Protein AF-A0A2G5IPZ1-F1 (afdb_monomer)

Nearest PDB structures (foldseek):
  2ff4-assembly1_A  TM=9.323E-01  e=6.227E-03  Mycobacterium tuberculosis H37Rv
  8hvr-assembly1_J  TM=9.271E-01  e=1.672E-02  Streptomyces coelicolor A3(2)
  3okq-assembly1_A-2  TM=7.400E-01  e=5.498E+00  Saccharomyces cerevisiae

Sequence (59 aa):
MLALCHTGRPTDALAAYEGARQRLAEAMGADPGPALQSLHERILRQDPTLLPLPAMPVP

Mean predicted aligned error: 9.61 Å

Solvent-accessible surface area (backbone atoms only — not comparable to full-atom values): 3569 Å² total; per-residue (Å²): 88,70,74,36,41,60,71,75,38,58,68,60,26,51,53,54,45,53,55,50,36,51,51,36,35,74,74,68,73,37,76,65,55,69,72,56,49,54,50,50,53,37,57,76,67,64,39,71,85,62,42,77,68,78,77,73,81,79,13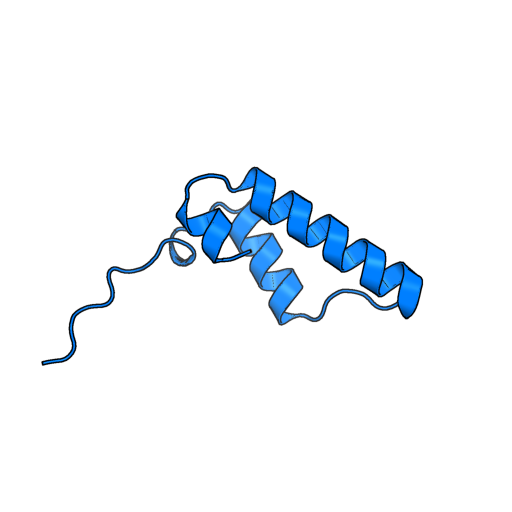0

Secondary structure (DSSP, 8-state):
-HHHHTTT-HHHHHHHHHHHHHHHHHHHS-PPPHHHHHHHHHHHTT-GGGS--------

Foldseek 3Di:
DLVCLQVVNLVVVLVVLVVVQVVCCVPPVDGDDPVSVVVNVCSVVNPCVSHDPPPDPDD

Radius of gyration: 13.53 Å; Cα contacts (8 Å, |Δi|>4): 39; chains: 1; bounding box: 37×28×28 Å

pLDDT: mean 71.74, std 11.14, range [50.72, 85.88]

Structure (mmCIF, N/CA/C/O backbone):
data_AF-A0A2G5IPZ1-F1
#
_entry.id   AF-A0A2G5IPZ1-F1
#
loop_
_atom_site.group_PDB
_atom_site.id
_atom_site.type_symbol
_atom_site.label_atom_id
_atom_site.label_alt_id
_atom_site.label_comp_id
_atom_site.label_asym_id
_atom_site.label_entity_id
_atom_site.label_seq_id
_atom_site.pdbx_PDB_ins_code
_atom_site.Cartn_x
_atom_site.Cartn_y
_atom_site.Cartn_z
_atom_site.occupancy
_atom_site.B_iso_or_equiv
_atom_site.auth_seq_id
_atom_site.auth_comp_id
_atom_site.auth_asym_id
_atom_site.auth_atom_id
_atom_site.pdbx_PDB_model_num
ATOM 1 N N . MET A 1 1 ? 0.560 -4.198 2.965 1.00 57.16 1 MET A N 1
ATOM 2 C CA . MET A 1 1 ? -0.336 -3.067 2.625 1.00 57.16 1 MET A CA 1
ATOM 3 C C . MET A 1 1 ? -1.665 -3.157 3.354 1.00 57.16 1 MET A C 1
ATOM 5 O O . MET A 1 1 ? -1.867 -2.352 4.245 1.00 57.16 1 MET A O 1
ATOM 9 N N . LEU A 1 2 ? -2.523 -4.149 3.076 1.00 55.62 2 LEU A N 1
ATOM 10 C CA . LEU A 1 2 ? -3.837 -4.281 3.739 1.00 55.62 2 LEU A CA 1
ATOM 11 C C . LEU A 1 2 ? -3.751 -4.371 5.275 1.00 55.62 2 LEU A C 1
ATOM 13 O O . LEU A 1 2 ? -4.470 -3.663 5.970 1.00 55.62 2 LEU A O 1
ATOM 17 N N . ALA A 1 3 ? -2.785 -5.130 5.804 1.00 53.53 3 ALA A N 1
ATOM 18 C CA . ALA A 1 3 ? -2.539 -5.219 7.247 1.00 53.53 3 ALA A CA 1
ATOM 19 C C . ALA A 1 3 ? -2.107 -3.886 7.904 1.00 53.53 3 ALA A C 1
ATOM 21 O O . ALA A 1 3 ? -2.327 -3.708 9.094 1.00 53.53 3 ALA A O 1
ATOM 22 N N . LEU A 1 4 ? -1.527 -2.943 7.142 1.00 56.28 4 LEU A N 1
ATOM 23 C CA . LEU A 1 4 ? -1.109 -1.617 7.635 1.00 56.28 4 LEU A CA 1
ATOM 24 C C . LEU A 1 4 ? -2.240 -0.581 7.537 1.00 56.28 4 LEU A C 1
ATOM 26 O O . LEU A 1 4 ? -2.370 0.286 8.397 1.00 56.28 4 LEU A O 1
ATOM 30 N N . CYS A 1 5 ? -3.110 -0.701 6.529 1.00 52.75 5 CYS A N 1
ATOM 31 C CA . CYS A 1 5 ? -4.359 0.061 6.493 1.00 52.75 5 CYS A CA 1
ATOM 32 C C . CYS A 1 5 ? -5.278 -0.303 7.667 1.00 52.75 5 CYS A C 1
ATOM 34 O O . CYS A 1 5 ? -5.932 0.576 8.218 1.00 52.75 5 CYS A O 1
ATOM 36 N N . HIS A 1 6 ? -5.289 -1.570 8.089 1.00 56.72 6 HIS A N 1
ATOM 37 C CA . HIS A 1 6 ? -6.074 -2.029 9.239 1.00 56.72 6 HIS A CA 1
ATOM 38 C C . HIS A 1 6 ? -5.582 -1.512 10.596 1.00 56.72 6 HIS A C 1
ATOM 40 O O . HIS A 1 6 ? -6.385 -1.408 11.518 1.00 56.72 6 HIS A O 1
ATOM 46 N N . THR A 1 7 ? -4.302 -1.162 10.744 1.00 57.78 7 THR A N 1
ATOM 47 C CA . THR A 1 7 ? -3.749 -0.656 12.014 1.00 57.78 7 THR A CA 1
ATOM 48 C C . THR A 1 7 ? -3.854 0.865 12.165 1.00 57.78 7 THR A C 1
ATOM 50 O O . THR A 1 7 ? -3.314 1.425 13.116 1.00 57.78 7 THR A O 1
ATOM 53 N N . GLY A 1 8 ? -4.558 1.554 11.254 1.00 57.75 8 GLY A N 1
ATOM 54 C CA . GLY A 1 8 ? -4.784 3.001 11.334 1.00 57.75 8 GLY A CA 1
ATOM 55 C C . GLY A 1 8 ? -3.602 3.856 10.865 1.00 57.75 8 GLY A C 1
ATOM 56 O O . GLY A 1 8 ? -3.561 5.049 11.158 1.00 57.75 8 GLY A O 1
ATOM 57 N N . ARG A 1 9 ? -2.642 3.278 10.125 1.00 63.50 9 ARG A N 1
ATOM 58 C CA . ARG A 1 9 ? -1.478 3.996 9.572 1.00 63.50 9 ARG A CA 1
ATOM 59 C C . ARG A 1 9 ? -1.502 4.007 8.036 1.00 63.50 9 ARG A C 1
ATOM 61 O O . ARG A 1 9 ? -0.687 3.335 7.403 1.00 63.50 9 ARG A O 1
ATOM 68 N N . PRO A 1 10 ? -2.412 4.776 7.404 1.00 65.56 10 PRO A N 1
ATOM 69 C CA . PRO A 1 10 ? -2.511 4.850 5.941 1.00 65.56 10 PRO A CA 1
ATOM 70 C C . PRO A 1 10 ? -1.199 5.309 5.282 1.00 65.56 10 PRO A C 1
ATOM 72 O O . PRO A 1 10 ? -0.862 4.849 4.193 1.00 65.56 10 PRO A O 1
ATOM 75 N N . THR A 1 11 ? -0.409 6.134 5.970 1.00 67.62 11 THR A N 1
ATOM 76 C CA . THR A 1 11 ? 0.891 6.635 5.504 1.00 67.62 11 THR A CA 1
ATOM 77 C C . THR A 1 11 ? 1.927 5.523 5.301 1.00 67.62 11 THR A C 1
ATOM 79 O O . THR A 1 11 ? 2.656 5.540 4.312 1.00 67.62 11 THR A O 1
ATOM 82 N N . ASP A 1 12 ? 1.949 4.503 6.167 1.00 69.12 12 ASP A N 1
ATOM 83 C CA . ASP A 1 12 ? 2.863 3.358 6.021 1.00 69.12 12 ASP A CA 1
ATOM 84 C C . ASP A 1 12 ? 2.462 2.467 4.834 1.00 69.12 12 ASP A C 1
ATOM 86 O O . ASP A 1 12 ? 3.308 1.864 4.171 1.00 69.12 12 ASP A O 1
ATOM 90 N N . ALA A 1 13 ? 1.161 2.380 4.539 1.00 72.19 13 ALA A N 1
ATOM 91 C CA . ALA A 1 13 ? 0.665 1.624 3.396 1.00 72.19 13 ALA A CA 1
ATOM 92 C C . ALA A 1 13 ? 1.045 2.287 2.060 1.00 72.19 13 ALA A C 1
ATOM 94 O O . ALA A 1 13 ? 1.368 1.576 1.105 1.00 72.19 13 ALA A O 1
ATOM 95 N N . LEU A 1 14 ? 1.065 3.624 2.015 1.00 75.88 14 LEU A N 1
ATOM 96 C CA . LEU A 1 14 ? 1.553 4.397 0.869 1.00 75.88 14 LEU A CA 1
ATOM 97 C C . LEU A 1 14 ? 3.067 4.231 0.679 1.00 75.88 14 LEU A C 1
ATOM 99 O O . LEU A 1 14 ? 3.499 3.927 -0.430 1.00 75.88 14 LEU A O 1
ATOM 103 N N . ALA A 1 15 ? 3.859 4.310 1.754 1.00 79.81 15 ALA A N 1
ATOM 104 C CA . ALA A 1 15 ? 5.310 4.106 1.687 1.00 79.81 15 ALA A CA 1
ATOM 105 C C . ALA A 1 15 ? 5.680 2.697 1.181 1.00 79.81 15 ALA A C 1
ATOM 107 O O . ALA A 1 15 ? 6.576 2.528 0.353 1.00 79.81 15 ALA A O 1
ATOM 108 N N . ALA A 1 16 ? 4.941 1.668 1.612 1.00 80.44 16 ALA A N 1
ATOM 109 C CA . ALA A 1 16 ? 5.109 0.313 1.092 1.00 80.44 16 ALA A CA 1
ATOM 110 C C . ALA A 1 16 ? 4.765 0.203 -0.409 1.00 80.44 16 ALA A C 1
ATOM 112 O O . ALA A 1 16 ? 5.331 -0.642 -1.106 1.00 80.44 16 ALA A O 1
ATOM 113 N N . TYR A 1 17 ? 3.841 1.031 -0.909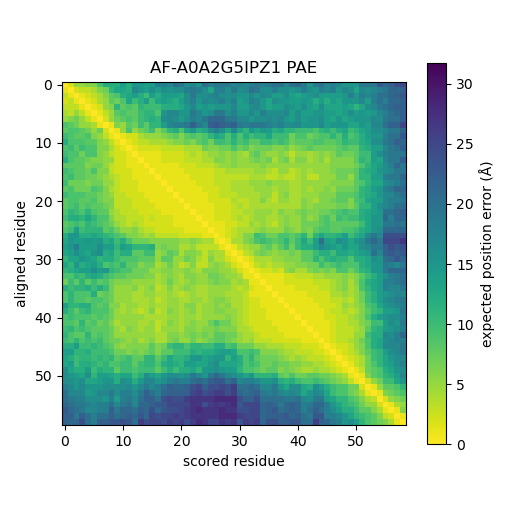 1.00 81.19 17 TYR A N 1
ATOM 114 C CA . TYR A 1 17 ? 3.448 1.057 -2.322 1.00 81.19 17 TYR A CA 1
ATOM 115 C C . TYR A 1 17 ? 4.489 1.721 -3.190 1.00 81.19 17 TYR A C 1
ATOM 117 O O . TYR A 1 17 ? 4.867 1.154 -4.213 1.00 81.19 17 TYR A O 1
ATOM 125 N N . GLU A 1 18 ? 5.008 2.859 -2.752 1.00 82.38 18 GLU A N 1
ATOM 126 C CA . GLU A 1 18 ? 6.111 3.517 -3.439 1.00 82.38 18 GLU A CA 1
ATOM 127 C C . GLU A 1 18 ? 7.347 2.618 -3.496 1.0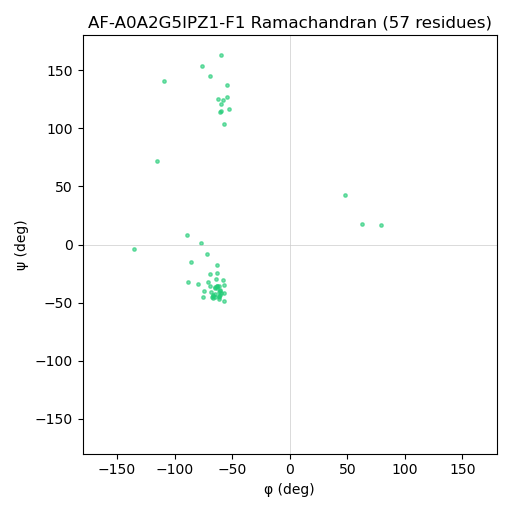0 82.38 18 GLU A C 1
ATOM 129 O O . GLU A 1 18 ? 7.919 2.445 -4.570 1.00 82.38 18 GLU A O 1
ATOM 134 N N . GLY A 1 19 ? 7.696 1.943 -2.396 1.00 84.38 19 GLY A N 1
ATOM 135 C CA . GLY A 1 19 ? 8.810 0.993 -2.388 1.00 84.38 19 GLY A CA 1
ATOM 136 C C . GLY A 1 19 ? 8.608 -0.186 -3.348 1.00 84.38 19 GLY A C 1
ATOM 137 O O . GLY A 1 19 ? 9.537 -0.586 -4.050 1.00 84.38 19 GLY A O 1
ATOM 138 N N . ALA A 1 20 ? 7.394 -0.738 -3.423 1.00 81.88 20 ALA A N 1
ATOM 139 C CA . ALA A 1 20 ? 7.079 -1.809 -4.368 1.00 81.88 20 ALA A CA 1
ATOM 140 C C . ALA A 1 20 ? 7.134 -1.322 -5.824 1.00 81.88 20 ALA A C 1
ATOM 142 O O . ALA A 1 20 ? 7.750 -1.982 -6.660 1.00 81.88 20 ALA A O 1
ATOM 143 N N . ARG A 1 21 ? 6.539 -0.157 -6.114 1.00 82.94 21 ARG A N 1
ATOM 144 C CA . ARG A 1 21 ? 6.561 0.481 -7.435 1.00 82.94 21 ARG A CA 1
ATOM 145 C C . ARG A 1 2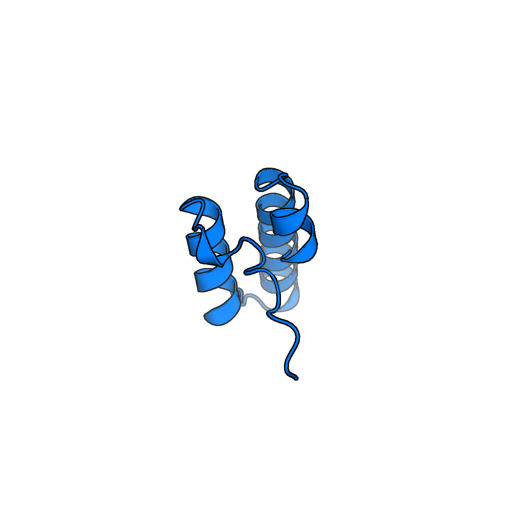1 ? 7.990 0.730 -7.903 1.00 82.94 21 ARG A C 1
ATOM 147 O O . ARG A 1 21 ? 8.319 0.365 -9.024 1.00 82.94 21 ARG A O 1
ATOM 154 N N . GLN A 1 22 ? 8.830 1.305 -7.046 1.00 85.38 22 GLN A N 1
ATOM 155 C CA . GLN A 1 22 ? 10.211 1.627 -7.389 1.00 85.38 22 GLN A CA 1
ATOM 156 C C . GLN A 1 22 ? 11.006 0.367 -7.739 1.00 85.38 22 GLN A C 1
ATOM 158 O O . GLN A 1 22 ? 11.664 0.321 -8.770 1.00 85.38 22 GLN A O 1
ATOM 163 N N . ARG A 1 23 ? 10.870 -0.703 -6.947 1.00 85.88 23 ARG A N 1
ATOM 164 C CA . ARG A 1 23 ? 11.545 -1.981 -7.222 1.00 85.88 23 ARG A CA 1
ATOM 165 C C . ARG A 1 23 ? 11.069 -2.646 -8.514 1.00 85.88 23 ARG A C 1
ATOM 167 O O . ARG A 1 23 ? 11.870 -3.260 -9.208 1.00 85.88 23 ARG A O 1
ATOM 174 N N . LEU A 1 24 ? 9.778 -2.550 -8.825 1.00 83.62 24 LEU A N 1
ATOM 175 C CA . LEU A 1 24 ? 9.200 -3.047 -10.079 1.00 83.62 24 LEU A CA 1
ATOM 176 C C . LEU A 1 24 ? 9.710 -2.258 -11.292 1.00 83.62 24 LEU A C 1
ATOM 178 O O . LEU A 1 24 ? 10.109 -2.858 -12.292 1.00 83.62 24 LEU A O 1
ATOM 182 N N . ALA A 1 25 ? 9.767 -0.933 -11.167 1.00 85.81 25 ALA A N 1
ATOM 183 C CA . ALA A 1 25 ? 10.312 -0.051 -12.188 1.00 85.81 25 ALA A CA 1
ATOM 184 C C . ALA A 1 25 ? 11.814 -0.295 -12.405 1.00 85.81 25 ALA A C 1
ATOM 186 O O . ALA A 1 25 ? 12.261 -0.386 -13.542 1.00 85.81 25 ALA A O 1
ATOM 187 N N . GLU A 1 26 ? 12.588 -0.476 -11.336 1.00 85.44 26 GLU A N 1
ATOM 188 C CA . GLU A 1 26 ? 14.023 -0.768 -11.419 1.00 85.44 26 GLU A CA 1
ATOM 189 C C . GLU A 1 26 ? 14.310 -2.156 -12.000 1.00 85.44 26 GLU A C 1
ATOM 191 O O . GLU A 1 26 ? 15.228 -2.310 -12.801 1.00 85.44 26 GLU A O 1
ATOM 196 N N . ALA A 1 27 ? 13.534 -3.173 -11.617 1.00 83.94 27 ALA A N 1
ATOM 197 C CA . ALA A 1 27 ? 13.783 -4.546 -12.048 1.00 83.94 27 ALA A CA 1
ATOM 198 C C . ALA A 1 27 ? 13.281 -4.838 -13.468 1.00 83.94 27 ALA A C 1
ATOM 200 O O . ALA A 1 27 ? 13.871 -5.662 -14.163 1.00 83.94 27 ALA A O 1
ATOM 201 N N . MET A 1 28 ? 12.170 -4.222 -13.885 1.00 83.00 28 MET A N 1
ATOM 202 C CA . MET A 1 28 ? 11.477 -4.588 -15.127 1.00 83.00 28 MET A CA 1
ATOM 203 C C . MET A 1 28 ? 11.053 -3.392 -15.986 1.00 83.00 28 MET A C 1
ATOM 205 O O . MET A 1 28 ? 10.502 -3.602 -17.064 1.00 83.00 28 MET A O 1
ATOM 209 N N . GLY A 1 29 ? 11.253 -2.149 -15.532 1.00 81.62 29 GLY A N 1
ATOM 210 C CA . GLY A 1 29 ? 10.712 -0.962 -16.207 1.00 81.62 29 GLY A CA 1
ATOM 211 C C . GLY A 1 29 ? 9.181 -0.936 -16.247 1.00 81.62 29 GLY A C 1
ATOM 212 O O . GLY A 1 29 ? 8.603 -0.236 -17.072 1.00 81.62 29 GLY A O 1
ATOM 213 N N . ALA A 1 30 ? 8.530 -1.737 -15.399 1.00 77.06 30 ALA A N 1
ATOM 214 C CA . ALA A 1 30 ? 7.094 -1.960 -15.417 1.00 77.06 30 ALA A CA 1
ATOM 215 C C . ALA A 1 30 ? 6.430 -1.294 -14.213 1.00 77.06 30 ALA A C 1
ATOM 217 O O . ALA A 1 30 ? 6.938 -1.354 -13.091 1.00 77.06 30 ALA A O 1
ATOM 218 N N . ASP A 1 31 ? 5.263 -0.704 -14.440 1.00 72.25 31 ASP A N 1
ATOM 219 C CA . ASP A 1 31 ? 4.442 -0.177 -13.362 1.00 72.25 31 ASP A CA 1
ATOM 220 C C . ASP A 1 31 ? 3.712 -1.299 -12.603 1.00 72.25 31 ASP A C 1
ATOM 222 O O . ASP A 1 31 ? 3.427 -2.369 -13.157 1.00 72.25 31 ASP A O 1
ATOM 226 N N . PRO A 1 32 ? 3.369 -1.071 -11.322 1.00 76.38 32 PRO A N 1
ATOM 227 C CA . PRO A 1 32 ? 2.511 -1.974 -10.570 1.00 76.38 32 PRO A CA 1
ATOM 228 C C . PRO A 1 32 ? 1.186 -2.210 -11.309 1.00 76.38 32 PRO A C 1
ATOM 230 O O . PRO A 1 32 ? 0.578 -1.277 -11.834 1.00 76.38 32 PRO A O 1
ATOM 233 N N . GLY A 1 33 ? 0.735 -3.468 -11.335 1.00 79.38 33 GLY A N 1
ATOM 234 C CA . GLY A 1 33 ? -0.473 -3.873 -12.057 1.00 79.38 33 GLY A CA 1
ATOM 235 C C . GLY A 1 33 ? -1.750 -3.156 -11.583 1.00 79.38 33 GLY A C 1
ATOM 236 O O . GLY A 1 33 ? -1.791 -2.626 -10.468 1.00 79.38 33 GLY A O 1
ATOM 237 N N . PRO A 1 34 ? -2.829 -3.185 -12.389 1.00 76.75 34 PRO A N 1
ATOM 238 C CA . PRO A 1 34 ? -4.033 -2.372 -12.176 1.00 76.75 34 PRO A CA 1
ATOM 239 C C . PRO A 1 34 ? -4.684 -2.593 -10.805 1.00 76.75 34 PRO A C 1
ATOM 241 O O . PRO A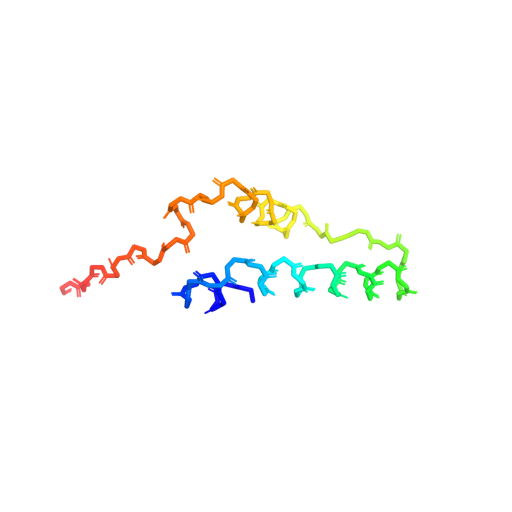 1 34 ? -5.133 -1.644 -10.171 1.00 76.75 34 PRO A O 1
ATOM 244 N N . ALA A 1 35 ? -4.651 -3.822 -10.281 1.00 74.44 35 ALA A N 1
ATOM 245 C CA . ALA A 1 35 ? -5.158 -4.125 -8.944 1.00 74.44 35 ALA A CA 1
ATOM 246 C C . ALA A 1 35 ? -4.390 -3.394 -7.820 1.00 74.44 35 ALA A C 1
ATOM 248 O O . ALA A 1 35 ? -4.995 -2.971 -6.834 1.00 74.44 35 ALA A O 1
ATOM 249 N N . LEU A 1 36 ? -3.070 -3.219 -7.963 1.00 78.25 36 LEU A N 1
ATOM 250 C CA . LEU A 1 36 ? -2.246 -2.496 -6.990 1.00 78.25 36 LEU A CA 1
ATOM 251 C C . LEU A 1 36 ? -2.486 -0.982 -7.088 1.00 78.25 36 LEU A C 1
ATOM 253 O O . LEU A 1 36 ? -2.576 -0.316 -6.059 1.00 78.25 36 LEU A O 1
ATOM 257 N N . GLN A 1 37 ? -2.619 -0.452 -8.308 1.00 81.50 37 GLN A N 1
ATOM 258 C CA . GLN A 1 37 ? -2.936 0.963 -8.535 1.00 81.50 37 GLN A CA 1
ATOM 259 C C . GLN A 1 37 ? -4.296 1.328 -7.933 1.00 81.50 37 GLN A C 1
ATOM 261 O O . GLN A 1 37 ? -4.393 2.292 -7.175 1.00 81.50 37 GLN A O 1
ATOM 266 N N . SER A 1 38 ? -5.327 0.509 -8.170 1.00 81.75 38 SER A N 1
ATOM 267 C CA . SER A 1 38 ? -6.647 0.714 -7.563 1.00 81.75 38 SER A CA 1
ATOM 268 C C . SER A 1 38 ? -6.605 0.637 -6.036 1.00 81.75 38 SER A C 1
ATOM 270 O O . SER A 1 38 ? -7.314 1.384 -5.365 1.00 81.75 38 SER A O 1
ATOM 272 N N . LEU A 1 39 ? -5.768 -0.231 -5.457 1.00 79.94 39 LEU A N 1
ATOM 273 C CA . LEU A 1 39 ? -5.570 -0.273 -4.007 1.00 79.94 39 LEU A CA 1
ATOM 274 C C . LEU A 1 39 ? -4.935 1.029 -3.491 1.00 79.94 39 LEU A C 1
ATOM 276 O O . LEU A 1 39 ? -5.416 1.578 -2.506 1.00 79.94 39 LEU A O 1
ATOM 280 N N . HIS A 1 40 ? -3.905 1.552 -4.162 1.00 79.44 40 HIS A N 1
ATOM 281 C CA . HIS A 1 40 ? -3.264 2.820 -3.799 1.00 79.44 40 HIS A CA 1
ATOM 282 C C . HIS A 1 40 ? -4.232 4.007 -3.868 1.00 79.44 40 HIS A C 1
ATOM 284 O O . HIS A 1 40 ? -4.303 4.796 -2.927 1.00 79.44 40 HIS A O 1
ATOM 290 N N . GLU A 1 41 ? -5.037 4.098 -4.929 1.00 83.00 41 GLU 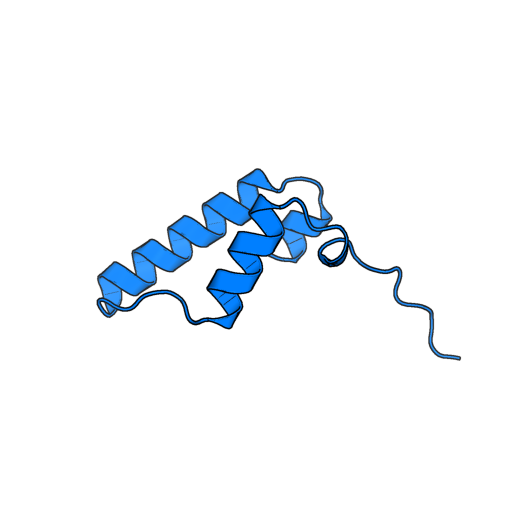A N 1
ATOM 291 C CA . GLU A 1 41 ? -6.069 5.132 -5.045 1.00 83.00 41 GLU A CA 1
ATOM 292 C C . GLU A 1 41 ? -7.098 5.061 -3.913 1.00 83.00 41 GLU A C 1
ATOM 294 O O . GLU A 1 41 ? -7.490 6.088 -3.360 1.00 83.00 41 GLU A O 1
ATOM 299 N N . ARG A 1 42 ? -7.531 3.854 -3.537 1.00 81.00 42 ARG A N 1
ATOM 300 C CA . ARG A 1 42 ? -8.461 3.662 -2.415 1.00 81.00 42 ARG A CA 1
ATOM 301 C C . ARG A 1 42 ? -7.829 4.089 -1.090 1.00 81.00 42 ARG A C 1
ATOM 303 O O . ARG A 1 42 ? -8.511 4.687 -0.262 1.00 81.00 42 ARG A O 1
ATOM 310 N N . ILE A 1 43 ? -6.528 3.850 -0.904 1.00 77.00 43 ILE A N 1
ATOM 311 C CA . ILE A 1 43 ? -5.789 4.295 0.288 1.00 77.00 43 ILE A CA 1
ATOM 312 C C . ILE A 1 43 ? -5.707 5.827 0.328 1.00 77.00 43 ILE A C 1
ATOM 314 O O . ILE A 1 43 ? -5.974 6.412 1.376 1.00 77.00 43 ILE A O 1
ATOM 318 N N . LEU A 1 44 ? -5.408 6.481 -0.803 1.00 80.88 44 LEU A N 1
ATOM 319 C CA . LEU A 1 44 ? -5.394 7.947 -0.918 1.00 80.88 44 LEU A CA 1
ATOM 320 C C . LEU A 1 44 ? -6.759 8.571 -0.613 1.00 80.88 44 LEU A C 1
ATOM 322 O O . LEU A 1 44 ? -6.835 9.610 0.035 1.00 80.88 44 LEU A O 1
ATOM 326 N N . ARG A 1 45 ? -7.841 7.922 -1.055 1.00 81.12 45 ARG A N 1
ATOM 327 C CA . ARG A 1 45 ? -9.222 8.356 -0.798 1.00 81.12 45 ARG A CA 1
ATOM 328 C C . ARG A 1 45 ? -9.715 8.029 0.616 1.00 81.12 45 ARG A C 1
ATOM 330 O O . ARG A 1 45 ? -10.868 8.323 0.912 1.00 81.12 45 ARG A O 1
ATOM 337 N N . GLN A 1 46 ? -8.878 7.421 1.466 1.00 69.75 46 GLN A N 1
ATOM 338 C CA . GLN A 1 46 ? -9.269 6.895 2.780 1.00 69.75 46 GLN A CA 1
ATOM 339 C C . GLN A 1 46 ? -10.552 6.054 2.700 1.00 69.75 46 GLN A C 1
ATOM 341 O O . GLN A 1 46 ? -11.458 6.186 3.521 1.00 69.75 46 GLN A O 1
ATOM 346 N N . ASP A 1 47 ? -10.638 5.216 1.667 1.00 75.19 47 ASP A N 1
ATOM 347 C CA . ASP A 1 47 ? -11.846 4.473 1.347 1.00 75.19 47 ASP A CA 1
ATOM 348 C C . ASP A 1 47 ? -12.241 3.557 2.525 1.00 75.19 47 ASP A C 1
ATOM 350 O O . ASP A 1 47 ? -11.456 2.683 2.916 1.00 75.19 47 ASP A O 1
ATOM 354 N N . PRO A 1 48 ? -13.449 3.715 3.099 1.00 68.81 48 PRO A N 1
ATOM 355 C CA . PRO A 1 48 ? -13.900 2.922 4.239 1.00 68.81 48 PRO A CA 1
ATOM 356 C C . PRO A 1 48 ? -14.027 1.428 3.915 1.00 68.81 48 PRO A C 1
ATOM 358 O O . PRO A 1 48 ? -14.017 0.609 4.826 1.00 68.81 48 PRO A O 1
ATOM 361 N N . THR A 1 49 ? -14.075 1.038 2.638 1.00 70.00 49 THR A N 1
ATOM 362 C CA . THR A 1 49 ? -14.044 -0.374 2.215 1.00 70.00 49 THR A CA 1
ATOM 363 C C . THR A 1 49 ? -12.670 -1.03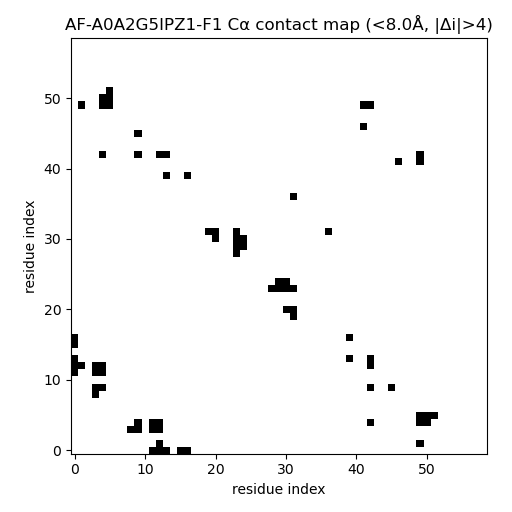9 2.386 1.00 70.00 49 THR A C 1
ATOM 365 O O . THR A 1 49 ? -12.547 -2.248 2.190 1.00 70.00 49 THR A O 1
ATOM 368 N N . LEU A 1 50 ? -11.625 -0.271 2.722 1.00 66.31 50 LEU A N 1
ATOM 369 C CA . LEU A 1 50 ? -10.312 -0.786 3.134 1.00 66.31 50 LEU A CA 1
ATOM 370 C C . LEU A 1 50 ? -10.236 -1.097 4.630 1.00 66.31 50 LEU A C 1
ATOM 372 O O . LEU A 1 50 ? -9.295 -1.765 5.073 1.00 66.31 50 LEU A O 1
ATOM 376 N N . LEU A 1 51 ? -11.199 -0.605 5.413 1.00 62.91 51 LEU A N 1
ATOM 377 C CA . LEU A 1 51 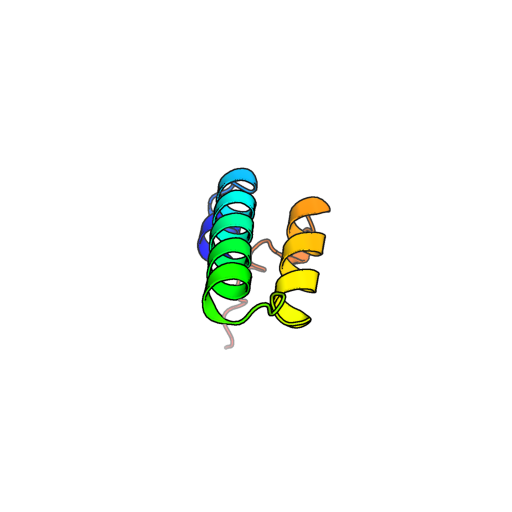? -11.381 -1.056 6.782 1.00 62.91 51 LEU A CA 1
ATOM 378 C C . LEU A 1 51 ? -11.892 -2.499 6.731 1.00 62.91 51 LEU A C 1
ATOM 380 O O . LEU A 1 51 ? -12.644 -2.850 5.816 1.00 62.91 51 LEU A O 1
ATOM 384 N N . PRO A 1 52 ? -11.486 -3.355 7.680 1.00 55.69 52 PRO A N 1
ATOM 385 C CA . PRO A 1 52 ? -12.074 -4.674 7.767 1.00 55.69 52 PRO A CA 1
ATOM 386 C C . PRO A 1 52 ? -13.561 -4.458 8.020 1.00 55.69 52 PRO A C 1
ATOM 388 O O . PRO A 1 52 ? -13.947 -3.961 9.079 1.00 55.69 52 PRO A O 1
ATOM 391 N N . LEU A 1 53 ? -14.404 -4.835 7.059 1.00 53.28 53 LEU A N 1
ATOM 392 C CA . LEU A 1 53 ? -15.765 -5.207 7.412 1.00 53.28 53 LEU A CA 1
ATOM 393 C C . LEU A 1 53 ? -15.604 -6.295 8.480 1.00 53.28 53 LEU A C 1
ATOM 395 O O . LEU A 1 53 ? -14.832 -7.231 8.234 1.00 53.28 53 LEU A O 1
ATOM 399 N N . PRO A 1 54 ? -16.229 -6.173 9.668 1.00 50.72 54 PRO A N 1
ATOM 400 C CA . PRO A 1 54 ? -16.203 -7.263 10.625 1.00 50.72 54 PRO A CA 1
ATOM 401 C C . PRO A 1 54 ? -16.681 -8.490 9.860 1.00 50.72 54 PRO A C 1
ATOM 403 O O . PRO A 1 54 ? -17.784 -8.477 9.310 1.00 50.72 54 PRO A O 1
ATOM 406 N N . ALA A 1 55 ? -15.805 -9.487 9.720 1.00 55.50 55 ALA A N 1
ATOM 407 C CA . ALA A 1 55 ? -16.164 -10.741 9.092 1.00 55.50 55 ALA A CA 1
ATOM 408 C C . ALA A 1 55 ? -17.352 -11.260 9.896 1.00 55.50 55 ALA A C 1
ATOM 410 O O . ALA A 1 55 ? -17.180 -11.659 11.049 1.00 55.50 55 ALA A O 1
ATOM 411 N N . MET A 1 56 ? -18.568 -11.145 9.349 1.00 53.00 56 MET A N 1
ATOM 412 C CA . MET A 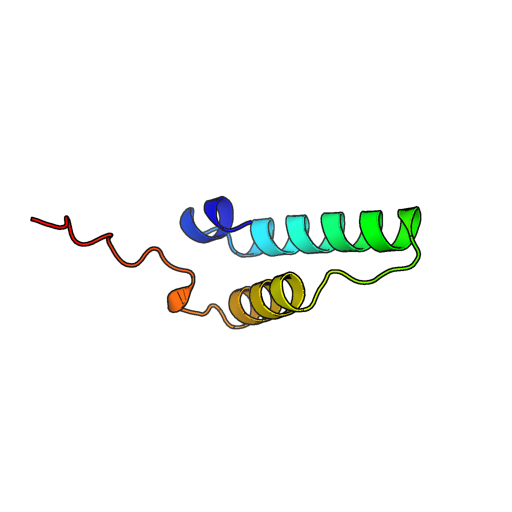1 56 ? -19.716 -11.741 10.007 1.00 53.00 56 MET A CA 1
ATOM 413 C C . MET A 1 56 ? -19.397 -13.228 10.125 1.00 53.00 56 MET A C 1
ATOM 415 O O . MET A 1 56 ? -19.063 -13.837 9.102 1.00 53.00 56 MET A O 1
ATOM 419 N N . PRO A 1 57 ? -19.437 -13.806 11.336 1.00 54.66 57 PRO A N 1
ATOM 420 C CA . PRO A 1 57 ? -19.255 -15.234 11.483 1.00 54.66 57 PRO A CA 1
ATOM 421 C C . PRO A 1 57 ? -20.360 -15.910 10.669 1.00 54.66 57 PRO A C 1
ATOM 423 O O . PRO A 1 57 ? -21.547 -15.713 10.926 1.00 54.66 57 PRO A O 1
ATOM 426 N N . VAL A 1 58 ? -19.955 -16.625 9.621 1.00 61.31 58 VAL A N 1
ATOM 427 C CA . VAL A 1 58 ? -20.835 -17.520 8.870 1.00 61.31 58 VAL A CA 1
ATOM 428 C C . VAL A 1 58 ? -21.308 -18.617 9.839 1.00 61.31 58 VAL A C 1
ATOM 430 O O . VAL A 1 58 ? -20.446 -19.200 10.500 1.00 61.31 58 VAL A O 1
ATOM 433 N N . PRO A 1 59 ? -22.632 -18.828 9.990 1.00 66.06 59 PRO A N 1
ATOM 434 C CA . PRO A 1 59 ? -23.196 -19.806 10.922 1.00 66.06 59 PRO A CA 1
ATOM 435 C C . PRO A 1 59 ? -22.926 -21.255 10.510 1.00 66.06 59 PRO A C 1
ATOM 437 O O . PRO A 1 59 ? -22.769 -21.514 9.293 1.00 66.06 59 PRO A O 1
#